Protein AF-A0A438JHB4-F1 (afdb_monomer_lite)

Structure (mmCIF, N/CA/C/O backbone):
data_AF-A0A438JHB4-F1
#
_entry.id   AF-A0A438JHB4-F1
#
loop_
_atom_site.group_PDB
_atom_site.id
_atom_site.type_symbol
_atom_site.label_atom_id
_atom_site.label_alt_id
_atom_site.label_comp_id
_atom_site.label_asym_id
_atom_site.label_entity_id
_atom_site.label_seq_id
_atom_site.pdbx_PDB_ins_code
_atom_site.Cartn_x
_atom_site.Cartn_y
_atom_site.Cartn_z
_atom_site.occupancy
_atom_site.B_iso_or_equiv
_atom_site.auth_seq_id
_atom_site.auth_comp_id
_atom_site.auth_asym_id
_atom_site.auth_atom_id
_atom_site.pdbx_PDB_model_num
ATOM 1 N N . MET A 1 1 ? 18.874 7.326 -7.309 1.00 68.94 1 MET A N 1
ATOM 2 C CA . MET A 1 1 ? 17.471 7.131 -7.750 1.00 68.94 1 MET A CA 1
ATOM 3 C C . MET A 1 1 ? 16.494 6.870 -6.611 1.00 68.94 1 MET A C 1
ATOM 5 O O . MET A 1 1 ? 15.607 7.692 -6.423 1.00 68.94 1 MET A O 1
ATOM 9 N N . ALA A 1 2 ? 16.662 5.823 -5.792 1.00 77.00 2 ALA A N 1
ATOM 10 C CA . ALA A 1 2 ? 15.706 5.497 -4.718 1.00 77.00 2 ALA A CA 1
ATOM 11 C C . ALA A 1 2 ? 15.371 6.672 -3.771 1.00 77.00 2 ALA A C 1
ATOM 13 O O . ALA A 1 2 ? 14.210 6.862 -3.426 1.00 77.00 2 ALA A O 1
ATOM 14 N N . ARG A 1 3 ? 16.357 7.507 -3.401 1.00 81.69 3 ARG A N 1
ATOM 15 C CA . ARG A 1 3 ? 16.138 8.703 -2.559 1.00 81.69 3 ARG A CA 1
ATOM 16 C C . ARG A 1 3 ? 15.178 9.726 -3.190 1.00 81.69 3 ARG A C 1
ATOM 18 O O . ARG A 1 3 ? 14.337 10.274 -2.488 1.00 81.69 3 ARG A O 1
ATOM 25 N N . ALA A 1 4 ? 15.262 9.943 -4.504 1.00 85.25 4 ALA A N 1
ATOM 26 C CA . ALA A 1 4 ? 14.395 10.886 -5.214 1.00 85.25 4 ALA A CA 1
ATOM 27 C C . ALA A 1 4 ? 12.940 10.391 -5.277 1.00 85.25 4 ALA A C 1
ATOM 29 O O . ALA A 1 4 ? 12.016 11.174 -5.072 1.00 85.25 4 ALA A O 1
ATOM 30 N N . PHE A 1 5 ? 12.735 9.085 -5.485 1.00 78.75 5 PHE A N 1
ATOM 31 C CA . PHE A 1 5 ? 11.400 8.478 -5.475 1.00 78.75 5 PHE A CA 1
ATOM 32 C C . PHE A 1 5 ? 10.792 8.442 -4.073 1.00 78.75 5 PHE A C 1
ATOM 34 O O . PHE A 1 5 ? 9.630 8.803 -3.902 1.00 78.75 5 PHE A O 1
ATOM 41 N N . LYS A 1 6 ? 11.589 8.094 -3.054 1.00 84.75 6 LYS A N 1
ATOM 42 C CA . LYS A 1 6 ? 11.145 8.087 -1.653 1.00 84.75 6 LYS A CA 1
ATOM 43 C C . LYS A 1 6 ? 10.655 9.460 -1.185 1.00 84.75 6 LYS A C 1
ATOM 45 O O . LYS A 1 6 ? 9.699 9.509 -0.427 1.00 84.75 6 LYS A O 1
ATOM 50 N N . LYS A 1 7 ? 11.211 10.568 -1.698 1.00 88.25 7 LYS A N 1
ATOM 51 C CA . LYS A 1 7 ? 10.738 11.934 -1.38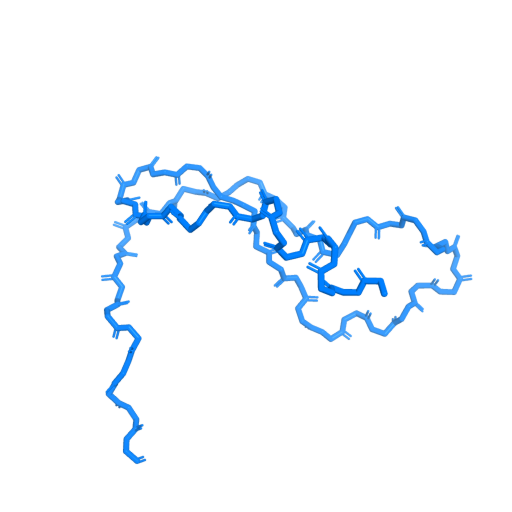6 1.00 88.25 7 LYS A CA 1
ATOM 52 C C . LYS A 1 7 ? 9.267 12.174 -1.772 1.00 88.25 7 LYS A C 1
ATOM 54 O O . LYS A 1 7 ? 8.626 13.045 -1.197 1.00 88.25 7 LYS A O 1
ATOM 59 N N . ARG A 1 8 ? 8.729 11.428 -2.745 1.00 84.75 8 ARG A N 1
ATOM 60 C CA . ARG A 1 8 ? 7.327 11.533 -3.193 1.00 84.75 8 ARG A CA 1
ATOM 61 C C . ARG A 1 8 ? 6.392 10.544 -2.494 1.00 84.75 8 ARG A C 1
ATOM 63 O O . ARG A 1 8 ? 5.182 10.637 -2.679 1.00 84.75 8 ARG A O 1
ATOM 70 N N . VAL A 1 9 ? 6.930 9.609 -1.710 1.00 87.31 9 VAL A N 1
ATOM 71 C CA . VAL A 1 9 ? 6.120 8.665 -0.939 1.00 87.31 9 VAL A CA 1
ATOM 72 C C . VAL A 1 9 ? 5.541 9.407 0.257 1.00 87.31 9 VAL A C 1
ATOM 74 O O . VAL A 1 9 ? 6.279 9.911 1.098 1.00 87.31 9 VAL A O 1
ATOM 77 N N . LYS A 1 10 ? 4.212 9.464 0.331 1.00 88.12 10 LYS A N 1
ATOM 78 C CA . LYS A 1 10 ? 3.487 9.944 1.507 1.00 88.12 10 LYS A CA 1
ATOM 79 C C . LYS A 1 10 ? 2.964 8.722 2.263 1.00 88.12 10 LYS A C 1
ATOM 81 O O . LYS A 1 10 ? 2.082 8.051 1.725 1.00 88.12 10 LYS A O 1
ATOM 86 N N . PRO A 1 11 ? 3.509 8.394 3.450 1.00 86.19 11 PRO A N 1
ATOM 87 C CA . PRO A 1 11 ? 2.967 7.321 4.270 1.00 86.19 11 PRO A CA 1
ATOM 88 C C . PRO A 1 11 ? 1.504 7.627 4.583 1.00 86.19 11 PRO A C 1
ATOM 90 O O . PRO A 1 11 ? 1.184 8.706 5.080 1.00 86.19 11 PRO A O 1
ATOM 93 N N . ARG A 1 12 ? 0.618 6.692 4.253 1.00 87.94 12 ARG A N 1
ATOM 94 C CA . ARG A 1 12 ? -0.803 6.766 4.574 1.00 87.94 12 ARG A CA 1
ATOM 95 C C . ARG A 1 12 ? -1.117 5.616 5.532 1.00 87.94 12 ARG A C 1
ATOM 97 O O . ARG A 1 12 ? -0.850 4.474 5.158 1.00 87.94 12 ARG A O 1
ATOM 104 N N . PRO A 1 13 ? -1.674 5.889 6.723 1.00 88.44 13 PRO A N 1
ATOM 105 C CA . PRO A 1 13 ? -2.243 4.845 7.561 1.00 88.44 13 PRO A CA 1
ATOM 106 C C . PRO A 1 13 ? -3.355 4.124 6.799 1.00 88.44 13 PRO A C 1
ATOM 108 O O . PRO A 1 13 ? -4.167 4.767 6.130 1.00 88.44 13 PRO A O 1
ATOM 111 N N . LEU A 1 14 ? -3.359 2.799 6.877 1.00 90.06 14 LEU A N 1
ATOM 112 C CA . LEU A 1 14 ? -4.401 1.971 6.286 1.00 90.06 14 LEU A CA 1
ATOM 113 C C . LEU A 1 14 ? -5.540 1.796 7.285 1.00 90.06 14 LEU A C 1
ATOM 115 O O . LEU A 1 14 ? -5.292 1.687 8.485 1.00 90.06 14 LEU A O 1
ATOM 119 N N . TYR A 1 15 ? -6.766 1.730 6.777 1.00 92.50 15 TYR A N 1
ATOM 120 C CA . TYR A 1 15 ? -7.972 1.497 7.567 1.00 92.50 15 TYR A CA 1
ATOM 121 C C . TYR A 1 15 ? -8.753 0.290 7.047 1.00 92.50 15 TYR A C 1
ATOM 123 O O . TYR A 1 15 ? -8.657 -0.097 5.881 1.00 92.50 15 TYR A O 1
ATOM 131 N N . LYS A 1 16 ? -9.566 -0.313 7.918 1.00 94.00 16 LYS A N 1
ATOM 132 C CA . LYS A 1 16 ? -10.555 -1.312 7.498 1.00 94.00 16 LYS A CA 1
ATOM 133 C C . LYS A 1 16 ? -11.475 -0.697 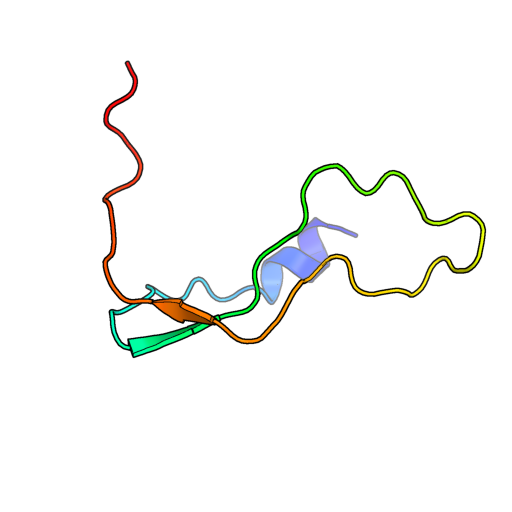6.439 1.00 94.00 16 LYS A C 1
ATOM 135 O O . LYS A 1 16 ? -11.970 0.410 6.621 1.00 94.00 16 LYS A O 1
ATOM 140 N N . GLY A 1 17 ? -11.703 -1.422 5.349 1.00 92.88 17 GLY A N 1
ATOM 141 C CA . GLY A 1 17 ? -12.467 -0.944 4.198 1.00 92.88 17 GLY A CA 1
ATOM 142 C C . GLY A 1 17 ? -11.629 -0.262 3.113 1.00 92.88 17 GLY A C 1
ATOM 143 O O . GLY A 1 17 ? -12.141 -0.083 2.010 1.00 92.88 17 GLY A O 1
ATOM 144 N N . ASP A 1 18 ? -10.353 0.062 3.363 1.00 94.31 18 ASP A N 1
ATOM 145 C CA . ASP A 1 18 ? -9.483 0.599 2.313 1.00 94.31 18 ASP A CA 1
ATOM 146 C C . ASP A 1 18 ? -9.253 -0.442 1.208 1.00 94.31 18 ASP A C 1
ATOM 148 O O . ASP A 1 18 ? -9.022 -1.628 1.473 1.00 94.31 18 ASP A O 1
ATOM 152 N N . LEU A 1 19 ? -9.280 0.032 -0.041 1.00 93.44 19 LEU A N 1
ATOM 153 C CA . LEU A 1 19 ? -8.915 -0.750 -1.215 1.00 93.44 19 LEU A CA 1
ATOM 154 C C . LEU A 1 19 ? -7.401 -0.674 -1.438 1.00 93.44 19 LEU A C 1
ATOM 156 O O . LEU A 1 19 ? -6.844 0.413 -1.599 1.00 93.44 19 LEU A O 1
ATOM 160 N N . VAL A 1 20 ? -6.736 -1.824 -1.480 1.00 91.12 20 VAL A N 1
ATOM 161 C CA . VAL A 1 20 ? -5.279 -1.935 -1.603 1.00 91.12 20 VAL A CA 1
ATOM 162 C C . VAL A 1 20 ? -4.872 -2.963 -2.651 1.00 91.12 20 VAL A C 1
ATOM 164 O O . VAL A 1 20 ? -5.603 -3.905 -2.939 1.00 91.12 20 VAL A O 1
ATOM 167 N N . LEU A 1 21 ? -3.672 -2.797 -3.204 1.00 90.62 21 LEU A N 1
ATOM 168 C CA . LEU A 1 21 ? -3.031 -3.798 -4.055 1.00 90.62 21 LEU A CA 1
ATOM 169 C C . LEU A 1 21 ? -2.035 -4.613 -3.227 1.00 90.62 21 LEU A C 1
ATOM 171 O O . LEU A 1 21 ? -1.275 -4.047 -2.439 1.00 90.62 21 LEU A O 1
ATOM 175 N N . ARG A 1 22 ? -1.994 -5.934 -3.420 1.00 87.12 22 ARG A N 1
ATOM 176 C CA . ARG A 1 22 ? -1.074 -6.811 -2.676 1.00 87.12 22 ARG A CA 1
ATOM 177 C C . ARG A 1 22 ? 0.186 -7.083 -3.490 1.00 87.12 22 ARG A C 1
ATOM 179 O O . ARG A 1 22 ? 0.098 -7.557 -4.620 1.00 87.12 22 ARG A O 1
ATOM 186 N N . MET A 1 23 ? 1.357 -6.811 -2.912 1.00 84.00 23 MET A N 1
ATOM 187 C CA . MET A 1 23 ? 2.636 -7.127 -3.556 1.00 84.00 23 MET A CA 1
ATOM 188 C C . MET A 1 23 ? 2.838 -8.644 -3.601 1.00 84.00 23 MET A C 1
ATOM 190 O O . MET A 1 23 ? 2.790 -9.315 -2.570 1.00 84.00 23 MET A O 1
ATOM 194 N N . LEU A 1 24 ? 3.125 -9.179 -4.782 1.00 82.50 24 LEU A N 1
ATOM 195 C CA . LEU A 1 24 ? 3.532 -10.564 -4.973 1.00 82.50 24 LEU A CA 1
ATOM 196 C C . LEU A 1 24 ? 5.045 -10.671 -4.733 1.00 82.50 24 LEU A C 1
ATOM 198 O O . LEU A 1 24 ? 5.854 -10.436 -5.633 1.00 82.50 24 LEU A O 1
ATOM 202 N N . ARG A 1 25 ? 5.447 -10.986 -3.494 1.00 70.81 25 ARG A N 1
ATOM 203 C CA . ARG A 1 25 ? 6.852 -11.292 -3.175 1.00 70.81 25 ARG A CA 1
ATOM 204 C C . ARG A 1 25 ? 7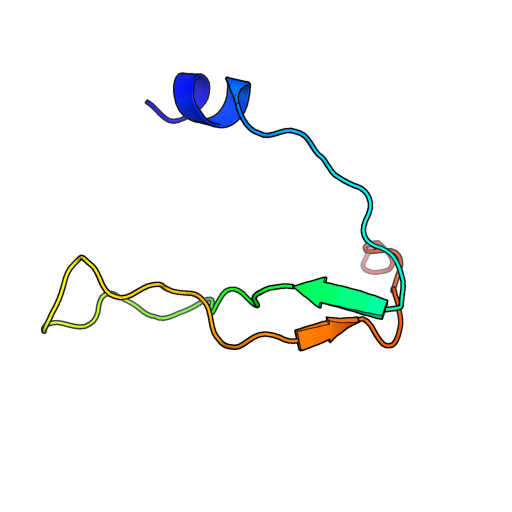.229 -12.630 -3.827 1.00 70.81 25 ARG A C 1
ATOM 206 O O . ARG A 1 25 ? 6.505 -13.603 -3.664 1.00 70.81 25 ARG A O 1
ATOM 213 N N . GLY A 1 26 ? 8.347 -12.680 -4.555 1.00 65.50 26 GLY A N 1
ATOM 214 C CA . GLY A 1 26 ? 8.882 -13.927 -5.128 1.00 65.50 26 GLY A CA 1
ATOM 215 C C . GLY A 1 26 ? 8.670 -14.140 -6.632 1.00 65.50 26 GLY A C 1
ATOM 216 O O . GLY A 1 26 ? 9.169 -15.127 -7.162 1.00 65.50 26 GLY A O 1
ATOM 217 N N . LEU A 1 27 ? 8.018 -13.218 -7.350 1.00 60.19 27 LEU A N 1
ATOM 218 C CA . LEU A 1 27 ? 8.053 -13.208 -8.820 1.00 60.19 27 LEU A CA 1
ATOM 219 C C . LEU A 1 27 ? 9.421 -12.697 -9.298 1.00 60.19 27 LEU A C 1
ATOM 221 O O . LEU A 1 27 ? 9.609 -11.522 -9.612 1.00 60.19 27 LEU A O 1
ATOM 225 N N . ILE A 1 28 ? 10.393 -13.610 -9.296 1.00 55.72 28 ILE A N 1
ATOM 226 C CA . ILE A 1 28 ? 11.618 -13.520 -10.093 1.00 55.72 28 ILE A CA 1
ATOM 227 C C . ILE A 1 28 ? 11.170 -13.302 -11.542 1.00 55.72 28 ILE A C 1
ATOM 229 O O . ILE A 1 28 ? 10.283 -14.006 -12.020 1.00 55.72 28 ILE A O 1
ATOM 233 N N . GLY A 1 29 ? 11.707 -12.254 -12.171 1.00 59.56 29 GLY A N 1
ATOM 234 C CA . GLY A 1 29 ? 11.169 -11.630 -13.379 1.00 59.56 29 GLY A CA 1
ATOM 235 C C . GLY A 1 29 ? 10.620 -12.613 -14.410 1.00 59.56 29 GLY A C 1
ATOM 236 O O . GLY A 1 29 ? 11.334 -13.497 -14.873 1.00 59.56 29 GLY A O 1
ATOM 237 N N . ASP A 1 30 ? 9.353 -12.415 -14.781 1.00 58.34 30 ASP A N 1
ATOM 238 C CA . ASP A 1 30 ? 8.732 -13.097 -15.913 1.00 58.34 30 ASP A CA 1
ATOM 239 C C . ASP A 1 30 ? 9.652 -12.927 -17.142 1.00 58.34 30 ASP A C 1
ATOM 241 O O . ASP A 1 30 ? 9.916 -11.782 -17.543 1.00 58.34 30 ASP A O 1
ATOM 245 N N . PRO A 1 31 ? 10.164 -14.018 -17.749 1.00 60.47 31 PRO A N 1
ATOM 246 C CA . PRO A 1 31 ? 11.054 -13.925 -18.905 1.00 60.47 31 PRO A CA 1
ATOM 247 C C . PRO A 1 31 ? 10.386 -13.225 -20.100 1.00 60.47 31 PRO A C 1
ATOM 249 O O . PRO A 1 31 ? 11.079 -12.793 -21.021 1.00 60.47 31 PRO A O 1
ATOM 252 N N . ARG A 1 32 ? 9.054 -13.057 -20.082 1.00 61.09 32 ARG A N 1
ATOM 253 C CA . ARG A 1 32 ? 8.274 -12.403 -21.138 1.00 61.09 32 ARG A CA 1
ATOM 254 C C . ARG A 1 32 ? 7.996 -10.912 -20.968 1.00 61.09 32 ARG A C 1
ATOM 256 O O . ARG A 1 32 ? 7.385 -10.340 -21.868 1.00 61.09 32 ARG A O 1
ATOM 263 N N . GLY A 1 33 ? 8.414 -10.230 -19.901 1.00 63.97 33 GLY A N 1
ATOM 264 C CA . GLY A 1 33 ? 8.126 -8.794 -19.871 1.00 63.97 33 GLY A CA 1
ATOM 265 C C . GLY A 1 33 ? 8.480 -8.060 -18.599 1.00 63.97 33 GLY A C 1
ATOM 266 O O . GLY A 1 33 ? 7.706 -8.039 -17.647 1.00 63.97 33 GLY A O 1
ATOM 267 N N . LYS A 1 34 ? 9.578 -7.309 -18.678 1.00 67.56 34 LYS A N 1
ATOM 268 C CA . LYS A 1 34 ? 10.108 -6.327 -17.714 1.00 67.56 34 LYS A CA 1
ATOM 269 C C . LYS A 1 34 ? 9.104 -5.270 -17.192 1.00 67.56 34 LYS A C 1
ATOM 271 O O . LYS A 1 34 ? 9.498 -4.410 -16.413 1.00 67.56 34 LYS A O 1
ATOM 276 N N . PHE A 1 35 ? 7.834 -5.317 -17.602 1.00 66.38 35 PHE A N 1
ATOM 277 C CA . PHE A 1 35 ? 6.798 -4.318 -17.325 1.00 66.38 35 PHE A CA 1
ATOM 278 C C . PHE A 1 35 ? 5.504 -4.886 -16.726 1.00 66.38 35 PHE A C 1
ATOM 280 O O . PHE A 1 35 ? 4.548 -4.134 -16.542 1.00 66.38 35 PHE A O 1
ATOM 287 N N . ARG A 1 36 ? 5.428 -6.187 -16.409 1.00 73.06 36 ARG A N 1
ATOM 288 C CA . ARG A 1 36 ? 4.265 -6.698 -15.670 1.00 73.06 36 ARG A CA 1
ATOM 289 C C . ARG A 1 36 ? 4.278 -6.167 -14.230 1.00 73.06 36 ARG A C 1
ATOM 291 O O . ARG A 1 36 ? 5.310 -6.276 -13.565 1.00 73.06 36 ARG A O 1
ATOM 298 N N . PRO A 1 37 ? 3.164 -5.603 -13.727 1.00 73.25 37 PRO A N 1
ATOM 299 C CA . PRO A 1 37 ? 3.091 -5.175 -12.338 1.00 73.25 37 PRO A CA 1
ATOM 300 C C . PRO A 1 37 ? 3.233 -6.394 -11.420 1.00 73.25 37 PRO A C 1
ATOM 302 O O . PRO A 1 37 ? 2.580 -7.414 -11.617 1.00 73.25 37 PRO A O 1
ATOM 305 N N . ASN A 1 38 ? 4.055 -6.276 -10.379 1.00 79.31 38 ASN A N 1
ATOM 306 C CA . ASN A 1 38 ? 4.219 -7.294 -9.335 1.00 79.31 38 ASN A CA 1
ATOM 307 C C . ASN A 1 38 ? 3.122 -7.213 -8.258 1.00 79.31 38 ASN A C 1
ATOM 309 O O . ASN A 1 38 ? 3.332 -7.614 -7.113 1.00 79.31 38 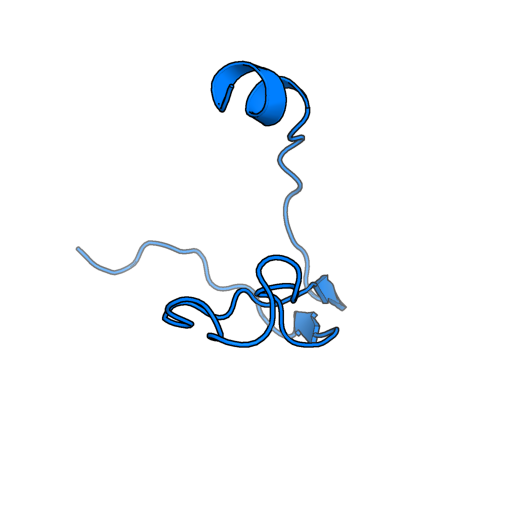ASN A O 1
ATOM 313 N N . TRP A 1 39 ? 1.962 -6.668 -8.614 1.00 85.06 39 TRP A N 1
ATOM 314 C CA . TRP A 1 39 ? 0.841 -6.441 -7.718 1.00 85.06 39 TRP A CA 1
ATOM 315 C C . TRP A 1 39 ? -0.331 -7.309 -8.163 1.00 85.06 39 TRP A C 1
ATOM 317 O O . TRP A 1 39 ? -0.738 -7.256 -9.322 1.00 85.06 39 TRP A O 1
ATOM 327 N N . SER A 1 40 ? -0.887 -8.100 -7.252 1.00 83.69 40 SER A N 1
ATOM 328 C CA . SER A 1 40 ? -2.172 -8.763 -7.468 1.00 83.69 40 SER A CA 1
ATOM 329 C C . SER A 1 40 ? -3.295 -7.858 -7.000 1.00 83.69 40 SER A C 1
ATOM 331 O O . SER A 1 40 ? -3.149 -7.313 -5.908 1.00 83.69 40 SER A O 1
ATOM 333 N N . GLY A 1 41 ? -4.376 -7.818 -7.789 1.00 84.31 41 GLY A N 1
ATOM 334 C CA . GLY A 1 41 ? -5.777 -7.571 -7.419 1.00 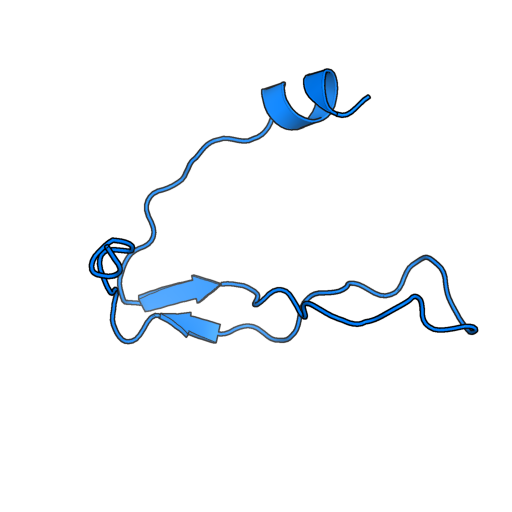84.31 41 GLY A CA 1
ATOM 335 C C . GLY A 1 41 ? -6.114 -6.370 -6.517 1.00 84.31 41 GLY A C 1
ATOM 336 O O . GLY A 1 41 ? -5.359 -6.009 -5.624 1.00 84.31 41 GLY A O 1
ATOM 337 N N . PRO A 1 42 ? -7.299 -5.767 -6.670 1.00 90.69 42 PRO A N 1
ATOM 338 C CA . PRO A 1 42 ? -7.841 -4.903 -5.633 1.00 90.69 42 PRO A CA 1
ATOM 339 C C . PRO A 1 42 ? -8.371 -5.761 -4.470 1.00 90.69 42 PRO A C 1
ATOM 341 O O . PRO A 1 42 ? -9.217 -6.633 -4.657 1.00 90.69 42 PRO A O 1
ATOM 344 N N . TYR A 1 43 ? -7.867 -5.515 -3.264 1.00 92.75 43 TYR A N 1
ATOM 345 C CA . TYR A 1 43 ? -8.289 -6.163 -2.023 1.00 92.75 43 TYR A CA 1
ATOM 346 C C . TYR A 1 43 ? -8.889 -5.136 -1.076 1.00 92.75 43 TYR A C 1
ATOM 348 O O . TYR A 1 43 ? -8.392 -4.019 -0.988 1.00 92.75 43 TYR A O 1
ATOM 356 N N . VAL A 1 44 ? -9.911 -5.530 -0.321 1.00 93.81 44 VAL A N 1
ATOM 357 C CA . VAL A 1 44 ? -10.457 -4.716 0.770 1.00 93.81 44 VAL A CA 1
ATOM 358 C C . VAL A 1 44 ? -9.872 -5.202 2.089 1.00 93.81 44 VAL A C 1
ATOM 360 O O . VAL A 1 44 ? -9.933 -6.396 2.397 1.00 93.81 44 VAL A O 1
ATOM 363 N N . ILE A 1 45 ? -9.326 -4.287 2.886 1.00 92.81 45 ILE A N 1
ATOM 364 C CA . ILE A 1 45 ? -8.825 -4.613 4.224 1.00 92.81 45 ILE A CA 1
ATOM 365 C C . ILE A 1 45 ? -10.009 -4.964 5.127 1.00 92.81 45 ILE A C 1
ATOM 367 O O . ILE A 1 45 ? -10.846 -4.113 5.426 1.00 92.81 45 ILE A O 1
ATOM 371 N N . ARG A 1 46 ? -10.085 -6.218 5.586 1.00 93.56 46 ARG A N 1
ATOM 372 C CA . ARG A 1 46 ? -11.126 -6.661 6.532 1.00 93.56 46 ARG A CA 1
ATOM 373 C C . ARG A 1 46 ? -10.728 -6.412 7.980 1.00 93.56 46 ARG A C 1
ATOM 375 O O . ARG A 1 46 ? -11.581 -6.050 8.787 1.00 93.56 46 ARG A O 1
ATOM 382 N N . GLU A 1 47 ? -9.453 -6.596 8.292 1.00 91.50 47 GLU A N 1
ATOM 383 C CA . GLU A 1 47 ? -8.877 -6.452 9.626 1.00 91.50 47 GLU A CA 1
ATOM 384 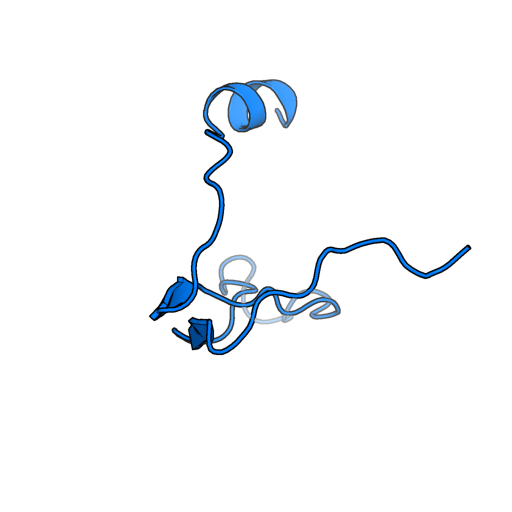C C . GLU A 1 47 ? -7.443 -5.939 9.490 1.00 91.50 47 GLU A C 1
ATOM 386 O O . GLU A 1 47 ? -6.758 -6.249 8.513 1.00 91.50 47 GLU A O 1
ATOM 391 N N . LEU A 1 48 ? -7.018 -5.121 10.450 1.00 87.38 48 LEU A N 1
ATOM 392 C CA . LEU A 1 48 ? -5.650 -4.633 10.558 1.00 87.38 48 LEU A CA 1
ATOM 393 C C . LEU A 1 48 ? -5.004 -5.314 11.749 1.00 87.38 48 LEU A C 1
ATOM 395 O O . LEU A 1 48 ? -5.524 -5.247 12.861 1.00 87.38 48 LEU A O 1
ATOM 399 N N . THR A 1 49 ? -3.862 -5.939 11.516 1.00 84.19 49 THR A N 1
ATOM 400 C CA . THR A 1 49 ? -3.026 -6.469 12.586 1.00 84.19 49 THR A CA 1
ATOM 401 C C . THR A 1 49 ? -1.903 -5.463 12.832 1.00 84.19 49 THR A C 1
ATOM 403 O O . THR A 1 49 ? -1.272 -5.038 11.861 1.00 84.19 49 THR A O 1
ATOM 406 N N . PRO A 1 50 ? -1.636 -5.041 14.080 1.00 77.38 50 PRO A N 1
ATOM 407 C CA . PRO A 1 50 ? -0.418 -4.300 14.373 1.00 77.38 50 PRO A CA 1
ATOM 408 C C . PRO A 1 50 ? 0.778 -5.209 14.059 1.00 77.38 50 PRO A C 1
ATOM 410 O O . PRO A 1 50 ? 0.954 -6.259 14.676 1.00 77.38 50 PRO A O 1
ATOM 413 N N . GLU A 1 51 ? 1.568 -4.852 13.049 1.00 67.88 51 GLU A N 1
ATOM 414 C CA . GLU A 1 51 ? 2.804 -5.567 12.725 1.00 67.88 51 GLU A CA 1
ATOM 415 C C . GLU A 1 51 ? 3.787 -5.395 13.897 1.00 67.88 51 GLU A C 1
ATOM 417 O O . GLU A 1 51 ? 4.290 -4.293 14.113 1.00 67.88 51 GLU A O 1
ATOM 422 N N . GLY A 1 52 ? 4.042 -6.458 14.679 1.00 57.44 52 GLY A N 1
ATOM 423 C CA . GLY A 1 52 ? 5.054 -6.392 15.747 1.00 57.44 52 GLY A CA 1
ATOM 424 C C . GLY A 1 52 ? 5.009 -7.379 16.924 1.00 57.44 52 GLY A C 1
ATOM 425 O O . GLY A 1 52 ? 5.611 -7.066 17.943 1.00 57.44 52 GLY A O 1
ATOM 426 N N . LEU A 1 53 ? 4.356 -8.548 16.844 1.00 46.62 53 LEU A N 1
ATOM 427 C CA . LEU A 1 53 ? 4.459 -9.603 17.881 1.00 46.62 53 LEU A CA 1
ATOM 428 C C . LEU A 1 53 ? 5.259 -10.829 17.408 1.00 46.62 53 LEU A C 1
ATOM 430 O O . LEU A 1 53 ? 4.862 -11.974 17.611 1.00 46.62 53 LEU A O 1
ATOM 434 N N . HIS A 1 54 ? 6.407 -10.589 16.784 1.00 47.09 54 HIS A N 1
ATOM 435 C CA . HIS A 1 54 ? 7.456 -11.598 16.647 1.00 47.09 54 HIS A CA 1
ATOM 436 C C . HIS A 1 54 ? 8.735 -10.984 17.216 1.00 47.09 54 HIS A C 1
ATOM 438 O O . HIS A 1 54 ? 9.328 -10.106 16.588 1.00 47.09 54 HIS A O 1
ATOM 444 N N . GLY A 1 55 ? 9.042 -11.364 18.461 1.00 37.19 55 GLY A N 1
ATOM 445 C CA . GLY A 1 55 ? 10.342 -11.137 19.093 1.00 37.19 55 GLY A CA 1
ATOM 446 C C . GLY A 1 55 ? 11.404 -12.090 18.568 1.00 37.19 55 GLY A C 1
ATOM 447 O O . GLY A 1 55 ? 11.037 -13.042 17.839 1.00 37.19 55 GLY A O 1
#

Radius of gyration: 14.91 Å; chains: 1; bounding box: 30×26×40 Å

Organism: Vitis vinifera (NCBI:txid29760)

Sequence (55 aa):
MARAFKKRVKPRPLYKGDLVLRMLRGLIGDPRGKFRPNWSGPYVIRELTPEGLHG

Secondary structure (DSSP, 8-state):
-HHHHHTT-------TT-EEEEE-TT----TT-TTS-SEEEEEE------S----

pLDDT: mean 78.34, std 14.2, range [37.19, 94.31]

Foldseek 3Di:
DVVVVVVPDDDDDDDQQDWDWAAQPPCPDDPPDPPDDRTDDTDGHHDDDPPDPDD